Protein AF-A0A1L2M081-F1 (afdb_monomer)

Solvent-accessible surface area (backbone atoms only — not comparable to full-atom values): 3888 Å² total; per-residue (Å²): 135,90,47,81,44,56,72,64,75,62,90,46,62,70,54,31,54,68,71,38,86,70,26,18,26,50,71,46,86,84,44,54,92,88,62,69,47,28,24,44,58,72,55,38,50,72,63,63,34,50,76,90,33,50,52,64,83,75,92,76,88,130

InterPro domains:
  IPR015812 Integrin beta subunit [PR01186] (10-26)
  IPR015812 Integrin beta subunit [PR01186] (38-57)
  IPR015812 Integrin beta subunit [PTHR10082] (2-61)
  IPR016201 PSI domain [SM00423] (4-50)
  IPR033760 Integrin beta N-terminal [PF17205] (3-49)

Sequence (62 aa):
ESNICTTRGVNSCQQCLAVSPVCAWCSDEALPQGSPRCNLRENLLKDSCAPESIEFPVSEAQ

Nearest PDB structures (foldseek):
  3fcu-assembly2_D  TM=9.868E-01  e=4.385E-09  Homo sapiens
  3fcs-assembly1_B  TM=9.845E-01  e=1.416E-08  Homo sapiens
  1tye-assembly2_D  TM=9.665E-01  e=2.295E-08  Homo sapiens
  8xfo-assembly1_B  TM=9.969E-01  e=4.902E-08  Homo sapiens
  6bxb-assembly1_A  TM=9.359E-01  e=2.000E-08  Homo sapiens

Foldseek 3Di:
DDDQLQPPPDDDQVSSCVSDLQWKAAPDPPQDPPDDRIDGLVVCVVSVRDNVRIGRDDDDDD

pLDDT: mean 94.41, std 5.39, range [69.69, 98.44]

Structure (mmCIF, N/CA/C/O backbone):
data_AF-A0A1L2M081-F1
#
_entry.id   AF-A0A1L2M081-F1
#
loop_
_atom_site.group_PDB
_atom_site.id
_atom_site.type_symbol
_atom_site.label_atom_id
_atom_site.label_alt_id
_atom_site.label_comp_id
_atom_site.label_asym_id
_atom_site.label_entity_id
_atom_site.label_seq_id
_atom_site.pdbx_PDB_ins_code
_atom_site.Cartn_x
_atom_site.Cartn_y
_atom_site.Cartn_z
_atom_site.occupancy
_atom_site.B_iso_or_equiv
_atom_site.auth_seq_id
_atom_site.auth_comp_id
_atom_site.auth_asym_id
_atom_site.auth_atom_id
_atom_site.pdbx_PDB_model_num
ATOM 1 N N . GLU A 1 1 ? -6.787 6.823 -9.713 1.00 70.38 1 GLU A N 1
ATOM 2 C CA . GLU A 1 1 ? -7.911 7.558 -9.088 1.00 70.38 1 GLU A CA 1
ATOM 3 C C . GLU A 1 1 ? -7.500 8.086 -7.725 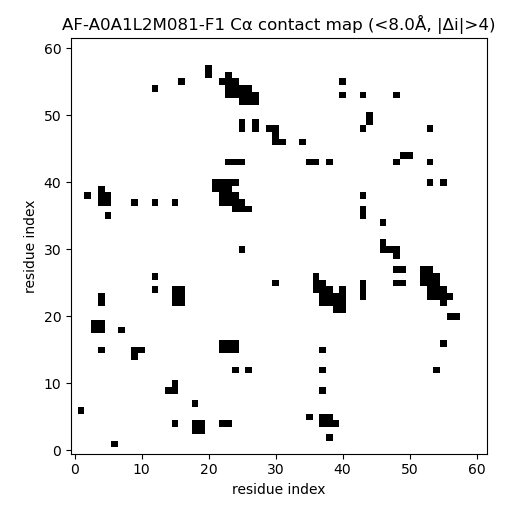1.00 70.38 1 GLU A C 1
ATOM 5 O O . GLU A 1 1 ? -6.638 7.487 -7.093 1.00 70.38 1 GLU A O 1
ATOM 10 N N . SER A 1 2 ? -8.092 9.199 -7.292 1.00 88.75 2 SER A N 1
ATOM 11 C CA . SER A 1 2 ? -7.811 9.803 -5.987 1.00 88.75 2 SER A CA 1
ATOM 12 C C . SER A 1 2 ? -8.693 9.184 -4.900 1.00 88.75 2 SER A C 1
ATOM 14 O O . SER 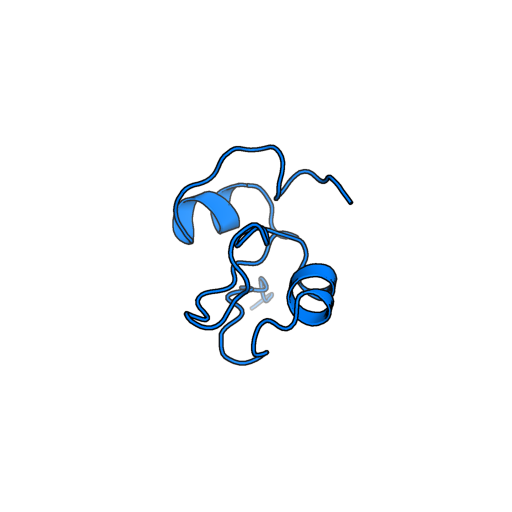A 1 2 ? -9.881 8.970 -5.129 1.00 88.75 2 SER A O 1
ATOM 16 N N . ASN A 1 3 ? -8.139 8.900 -3.722 1.00 95.31 3 ASN A N 1
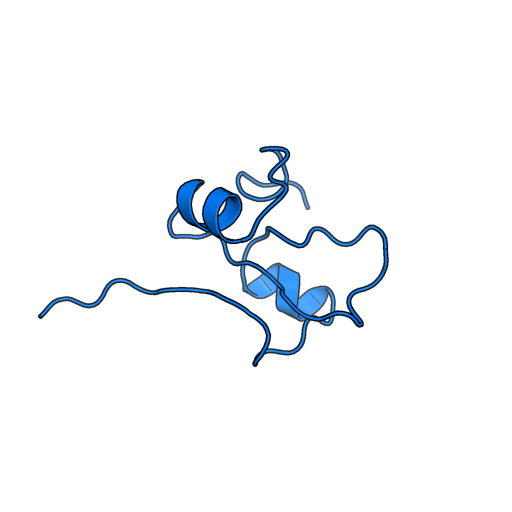ATOM 17 C CA . ASN A 1 3 ? -8.880 8.383 -2.570 1.00 95.31 3 ASN A CA 1
ATOM 18 C C . ASN A 1 3 ? -8.283 8.885 -1.242 1.00 95.31 3 ASN A C 1
ATOM 20 O O . ASN A 1 3 ? -7.334 9.674 -1.212 1.00 95.31 3 ASN A O 1
ATOM 24 N N . ILE A 1 4 ? -8.851 8.436 -0.121 1.00 96.25 4 ILE A N 1
ATOM 25 C CA . ILE A 1 4 ? -8.406 8.841 1.218 1.00 96.25 4 ILE A CA 1
ATOM 26 C C . ILE A 1 4 ? -6.942 8.468 1.503 1.00 96.25 4 ILE A C 1
ATOM 28 O O . ILE A 1 4 ? -6.285 9.192 2.235 1.00 96.25 4 ILE A O 1
ATOM 32 N N . CYS A 1 5 ? -6.400 7.410 0.901 1.00 97.06 5 CYS A N 1
ATOM 33 C CA . CYS A 1 5 ? -5.013 6.987 1.094 1.00 97.06 5 CYS A CA 1
ATOM 34 C C . CYS A 1 5 ? -4.031 7.886 0.319 1.00 97.06 5 CYS A C 1
ATOM 36 O O . CYS A 1 5 ? -2.987 8.265 0.845 1.00 97.06 5 CYS A O 1
ATOM 38 N N . THR A 1 6 ? -4.393 8.307 -0.902 1.00 96.00 6 THR A N 1
ATOM 39 C CA . THR A 1 6 ? -3.517 9.112 -1.777 1.00 96.00 6 THR A CA 1
ATOM 40 C C . THR A 1 6 ? -3.557 10.615 -1.481 1.00 96.00 6 THR A C 1
ATOM 42 O O . THR A 1 6 ? -2.607 11.329 -1.782 1.00 96.00 6 THR A O 1
ATOM 45 N N . THR A 1 7 ? -4.648 11.129 -0.902 1.00 94.62 7 THR A N 1
ATOM 46 C CA . THR A 1 7 ? -4.860 12.580 -0.685 1.00 94.62 7 THR A CA 1
ATOM 47 C C . THR A 1 7 ? -4.286 13.124 0.623 1.00 94.62 7 THR A C 1
ATOM 49 O O . THR A 1 7 ? -4.302 14.334 0.840 1.00 94.62 7 THR A O 1
ATOM 52 N N . ARG A 1 8 ? -3.771 12.261 1.507 1.00 92.25 8 ARG A N 1
ATOM 53 C CA . ARG A 1 8 ? -3.314 12.645 2.856 1.00 92.25 8 ARG A CA 1
ATOM 54 C C . ARG A 1 8 ? -1.839 13.038 2.945 1.00 92.25 8 ARG A C 1
ATOM 56 O O . ARG A 1 8 ? -1.391 13.389 4.030 1.00 92.25 8 ARG A O 1
ATOM 63 N N . GLY A 1 9 ? -1.101 13.004 1.832 1.00 90.00 9 GLY A N 1
ATOM 64 C CA . GLY A 1 9 ? 0.293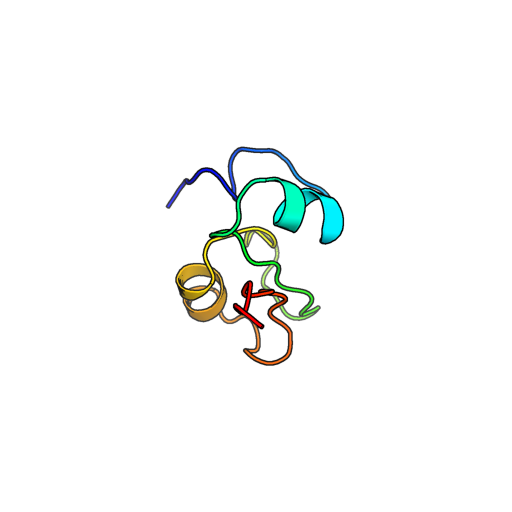 13.466 1.778 1.00 90.00 9 GLY A CA 1
ATOM 65 C C . GLY A 1 9 ? 1.235 12.702 2.713 1.00 90.00 9 GLY A C 1
ATOM 66 O O . GLY A 1 9 ? 2.142 13.295 3.292 1.00 90.00 9 GLY A O 1
ATOM 67 N N . VAL A 1 10 ? 0.985 11.405 2.913 1.00 95.25 10 VAL A N 1
ATOM 68 C CA . VAL A 1 10 ? 1.791 10.559 3.802 1.00 95.25 10 VAL A CA 1
ATOM 69 C C . VAL A 1 10 ? 3.179 10.304 3.213 1.00 95.25 10 VAL A C 1
ATOM 71 O O . VAL A 1 10 ? 3.320 10.120 2.006 1.00 95.25 10 VAL A O 1
ATOM 74 N N . ASN A 1 11 ? 4.200 10.257 4.071 1.00 92.81 11 ASN A N 1
ATOM 75 C CA . ASN A 1 11 ? 5.598 10.057 3.665 1.00 92.81 11 ASN A CA 1
ATOM 76 C C . ASN A 1 11 ? 6.217 8.781 4.257 1.00 92.81 11 ASN A C 1
ATOM 78 O O . ASN A 1 11 ? 7.404 8.527 4.069 1.00 92.81 11 ASN A O 1
ATOM 82 N N . SER A 1 12 ? 5.440 7.973 4.985 1.00 97.00 12 SER A N 1
ATOM 83 C CA . SER A 1 12 ? 5.907 6.708 5.554 1.00 97.00 12 SER A CA 1
ATOM 84 C C . SER A 1 12 ? 4.812 5.644 5.597 1.00 97.00 12 SER A C 1
ATOM 86 O O . SER A 1 12 ? 3.619 5.960 5.635 1.00 97.00 12 SER A O 1
ATOM 88 N N . CYS A 1 13 ? 5.235 4.377 5.656 1.00 98.00 13 CYS A N 1
ATOM 89 C CA . CYS A 1 13 ? 4.340 3.227 5.800 1.00 98.00 13 CYS A CA 1
ATOM 90 C C . CYS A 1 13 ? 3.429 3.374 7.030 1.00 98.00 13 CYS A C 1
ATOM 92 O O . CYS A 1 13 ? 2.209 3.318 6.910 1.00 98.00 13 CYS A O 1
ATOM 94 N N . GLN A 1 14 ? 4.000 3.692 8.197 1.00 97.94 14 GLN A N 1
ATOM 95 C CA . GLN A 1 14 ? 3.228 3.883 9.428 1.00 97.94 14 GLN A CA 1
ATOM 96 C C . GLN A 1 14 ? 2.170 4.989 9.291 1.00 97.94 14 GLN A C 1
ATOM 98 O O . GLN A 1 14 ? 1.045 4.821 9.756 1.00 97.94 14 GLN A O 1
ATOM 103 N N . GLN A 1 15 ? 2.505 6.111 8.643 1.00 97.88 15 GLN A N 1
ATOM 104 C CA . GLN A 1 15 ? 1.532 7.176 8.400 1.00 97.88 15 GLN A CA 1
ATOM 105 C C . GLN A 1 15 ? 0.405 6.703 7.481 1.00 97.88 15 GLN A C 1
ATOM 107 O O . GLN A 1 15 ? -0.748 7.003 7.762 1.00 97.88 15 GLN A O 1
ATOM 112 N N . CYS A 1 16 ? 0.721 5.948 6.426 1.00 98.25 16 CYS A N 1
ATOM 113 C CA . CYS A 1 16 ? -0.273 5.389 5.512 1.00 98.25 16 CYS A CA 1
ATOM 114 C C . CYS A 1 16 ? -1.269 4.465 6.221 1.00 98.25 16 CYS A C 1
ATOM 116 O O . CYS A 1 16 ? -2.478 4.657 6.107 1.00 98.25 16 CYS A O 1
ATOM 118 N N . LEU A 1 17 ? -0.766 3.504 6.999 1.00 98.06 17 LEU A N 1
ATOM 119 C CA . LEU A 1 17 ? -1.603 2.531 7.706 1.00 98.06 17 LEU A CA 1
ATOM 120 C C . LEU A 1 17 ? -2.46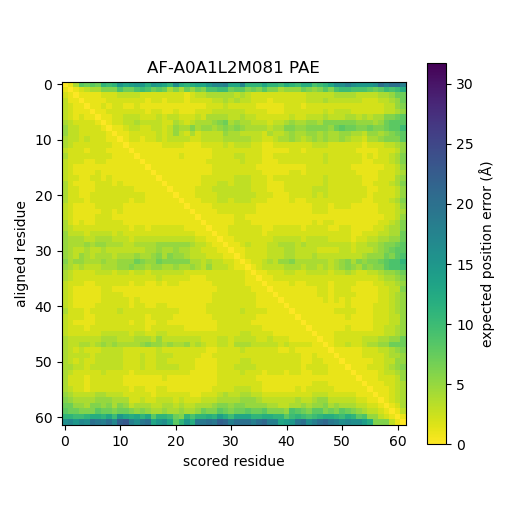4 3.187 8.799 1.00 98.06 17 LEU A C 1
ATOM 122 O O . LEU A 1 17 ? -3.549 2.704 9.110 1.00 98.06 17 LEU A O 1
ATOM 126 N N . ALA A 1 18 ? -2.025 4.328 9.340 1.00 97.38 18 ALA A N 1
ATOM 127 C CA . ALA A 1 18 ? -2.807 5.125 10.283 1.00 97.38 18 ALA A CA 1
ATOM 128 C C . ALA A 1 18 ? -3.931 5.953 9.626 1.00 97.38 18 ALA A C 1
ATOM 130 O O . ALA A 1 18 ? -4.793 6.467 10.338 1.00 97.38 18 ALA A O 1
ATOM 131 N N . VAL A 1 19 ? -3.947 6.113 8.293 1.00 97.38 19 VAL A N 1
ATOM 132 C CA . VAL A 1 19 ? -4.990 6.890 7.598 1.00 97.38 19 VAL A CA 1
ATOM 133 C C . VAL A 1 19 ? -6.350 6.203 7.680 1.00 97.38 19 VAL A C 1
ATOM 135 O O . VAL A 1 19 ? -7.351 6.861 7.968 1.00 97.38 19 VAL A O 1
ATOM 138 N N . SER A 1 20 ? -6.406 4.912 7.350 1.00 96.75 20 SER A N 1
ATOM 139 C CA . SER A 1 20 ? -7.636 4.119 7.325 1.00 96.75 20 SER A CA 1
ATOM 140 C C . SER A 1 20 ? -7.308 2.626 7.193 1.00 96.75 20 SER A C 1
ATOM 142 O O . SER A 1 20 ? -6.365 2.301 6.471 1.00 96.75 20 SER A O 1
ATOM 144 N N . PRO A 1 21 ? -8.113 1.708 7.766 1.00 96.50 21 PRO A N 1
ATOM 145 C CA . PRO A 1 21 ? -7.922 0.258 7.621 1.00 96.50 21 PRO A CA 1
ATOM 146 C C . PRO A 1 21 ? -7.982 -0.267 6.178 1.00 96.50 21 PRO A C 1
ATOM 148 O O . PRO A 1 21 ? -7.575 -1.391 5.918 1.00 96.50 21 PRO A O 1
ATOM 151 N N . VAL A 1 22 ? -8.514 0.519 5.235 1.00 97.06 22 VAL A N 1
ATOM 152 C CA . VAL A 1 22 ? -8.560 0.146 3.807 1.00 97.06 22 VAL A CA 1
ATOM 153 C C . VAL A 1 22 ? -7.289 0.533 3.044 1.00 97.06 22 VAL A C 1
ATOM 155 O O . VAL A 1 22 ? -7.146 0.175 1.877 1.00 97.06 22 VAL A O 1
ATOM 158 N N . CYS A 1 23 ? -6.387 1.297 3.666 1.00 97.94 23 CYS A N 1
ATOM 159 C CA . CYS A 1 23 ? -5.150 1.734 3.036 1.00 97.94 23 CYS A CA 1
ATOM 160 C C . CYS A 1 23 ? -4.059 0.674 3.168 1.00 97.94 23 CYS A C 1
ATOM 162 O O . CYS A 1 23 ? -3.883 0.063 4.218 1.00 97.94 23 CYS A O 1
ATOM 164 N N . ALA A 1 24 ? -3.300 0.511 2.092 1.00 98.19 24 ALA A N 1
ATOM 165 C CA . ALA A 1 24 ? -2.134 -0.346 2.000 1.00 98.19 24 ALA A CA 1
ATOM 166 C C . ALA A 1 24 ? -0.912 0.483 1.587 1.00 98.19 24 ALA A C 1
ATOM 168 O O . ALA A 1 24 ? -1.044 1.567 1.003 1.00 98.19 24 ALA A O 1
ATOM 169 N N . TRP A 1 25 ? 0.279 -0.041 1.862 1.00 98.44 25 TRP A N 1
ATOM 170 C CA . TRP A 1 25 ? 1.540 0.595 1.494 1.00 98.44 25 TRP A CA 1
ATOM 171 C C . TRP A 1 25 ? 2.404 -0.315 0.621 1.00 98.44 25 TRP A C 1
ATOM 173 O O . TRP A 1 25 ? 2.593 -1.478 0.951 1.00 98.44 25 TRP A O 1
ATOM 183 N N . CYS A 1 26 ? 2.973 0.224 -0.458 1.00 98.06 26 CYS A N 1
ATOM 184 C CA . CYS A 1 26 ? 3.944 -0.474 -1.300 1.00 98.06 26 CYS A CA 1
ATOM 185 C C . CYS A 1 26 ? 5.388 -0.114 -0.912 1.00 98.06 26 CYS A C 1
ATOM 187 O O . CYS A 1 26 ? 5.818 1.039 -1.068 1.00 98.06 26 CYS A O 1
ATOM 189 N N . SER A 1 27 ? 6.154 -1.101 -0.442 1.00 97.00 27 SER A N 1
ATOM 190 C CA . SER A 1 27 ? 7.581 -0.978 -0.107 1.00 97.00 27 SER A CA 1
ATOM 191 C C . SER A 1 27 ? 8.523 -1.301 -1.273 1.00 97.00 27 SER A C 1
ATOM 193 O O . SER A 1 27 ? 9.726 -1.106 -1.134 1.00 97.00 27 SER A O 1
ATOM 195 N N . ASP A 1 28 ? 7.990 -1.705 -2.430 1.00 96.69 28 ASP A N 1
ATOM 196 C CA . ASP A 1 28 ? 8.781 -2.072 -3.608 1.00 96.69 28 ASP A CA 1
ATOM 197 C C . ASP A 1 28 ? 9.619 -0.884 -4.120 1.00 96.69 28 ASP A C 1
ATOM 199 O O . ASP A 1 28 ? 9.109 0.220 -4.362 1.00 96.69 28 ASP A O 1
ATOM 203 N N . GLU A 1 29 ? 10.925 -1.090 -4.269 1.00 93.44 29 GLU A N 1
ATOM 204 C CA . GLU A 1 29 ? 11.856 -0.090 -4.798 1.00 93.44 29 GLU A CA 1
ATOM 205 C C . GLU A 1 29 ? 11.712 0.089 -6.316 1.00 93.44 29 GLU A C 1
ATOM 207 O O . GLU A 1 29 ? 12.008 1.170 -6.825 1.00 93.44 29 GLU A O 1
ATOM 212 N N . ALA A 1 30 ? 11.195 -0.919 -7.027 1.00 92.69 30 ALA A N 1
ATOM 213 C CA . ALA A 1 30 ? 10.956 -0.880 -8.468 1.00 92.69 30 ALA A CA 1
ATOM 214 C C . ALA A 1 30 ? 9.659 -0.146 -8.857 1.00 92.69 30 ALA A C 1
ATOM 216 O O . ALA A 1 30 ? 9.392 0.037 -10.048 1.00 92.69 30 ALA A O 1
ATOM 217 N N . LEU A 1 31 ? 8.857 0.296 -7.878 1.00 91.88 31 LEU A N 1
ATOM 218 C CA . LEU A 1 31 ? 7.611 1.015 -8.135 1.00 91.88 31 LEU A CA 1
ATOM 219 C C . LEU A 1 31 ? 7.880 2.289 -8.969 1.00 91.88 31 LEU A C 1
ATOM 221 O O . LEU A 1 31 ? 8.717 3.108 -8.569 1.00 91.88 31 LEU A O 1
ATOM 225 N N . PRO A 1 32 ? 7.163 2.515 -10.090 1.00 90.81 32 PRO A N 1
ATOM 226 C CA . PRO A 1 32 ? 7.425 3.653 -10.965 1.00 90.81 32 PRO A CA 1
ATOM 227 C C . PRO A 1 32 ? 7.322 4.994 -10.236 1.00 90.81 32 PRO A C 1
ATOM 229 O O . PRO A 1 32 ? 6.359 5.250 -9.504 1.00 90.81 32 PRO A O 1
ATOM 232 N N . GLN A 1 33 ? 8.287 5.883 -10.486 1.00 86.25 33 GLN A N 1
ATOM 233 C CA . GLN A 1 33 ? 8.296 7.230 -9.922 1.00 86.25 33 GLN A CA 1
ATOM 234 C C . GLN A 1 33 ? 7.016 7.984 -10.322 1.00 86.25 33 GLN A C 1
ATOM 236 O O . GLN A 1 33 ? 6.689 8.095 -11.500 1.00 86.25 33 GLN A O 1
ATOM 241 N N . GLY A 1 34 ? 6.290 8.502 -9.328 1.00 86.75 34 GLY A N 1
ATOM 242 C CA . GLY A 1 34 ? 4.985 9.149 -9.514 1.00 86.75 34 GLY A CA 1
ATOM 243 C C . GLY A 1 34 ? 3.789 8.273 -9.129 1.00 86.75 34 GLY A C 1
ATOM 244 O O . GLY A 1 34 ? 2.705 8.812 -8.907 1.00 86.75 34 GLY A O 1
ATOM 245 N N . SER A 1 35 ? 3.983 6.962 -8.961 1.00 92.19 35 SER A N 1
ATOM 246 C CA . SER A 1 35 ? 2.956 6.082 -8.395 1.00 92.19 35 SER A CA 1
ATOM 247 C C . SER A 1 35 ? 2.849 6.308 -6.882 1.00 92.19 35 SER A C 1
ATOM 249 O O . SER A 1 35 ? 3.874 6.371 -6.192 1.00 92.19 35 SER A O 1
ATOM 251 N N . PRO A 1 36 ? 1.636 6.447 -6.324 1.00 94.19 36 PRO A N 1
ATOM 252 C CA . PRO A 1 36 ? 1.472 6.649 -4.893 1.00 94.19 36 PRO A CA 1
ATOM 253 C C . PRO A 1 36 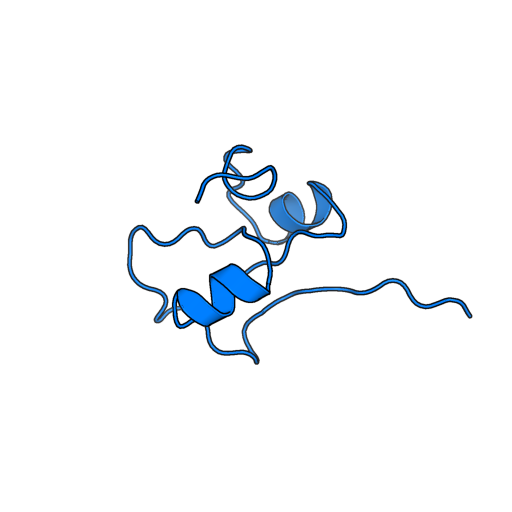? 1.823 5.369 -4.126 1.00 94.19 36 PRO A C 1
ATOM 255 O O . PRO A 1 36 ? 1.213 4.325 -4.334 1.00 94.19 36 PRO A O 1
ATOM 258 N N . ARG A 1 37 ? 2.755 5.464 -3.171 1.00 96.38 37 ARG A N 1
ATOM 259 C CA . ARG A 1 37 ? 3.095 4.335 -2.285 1.00 96.38 37 ARG A CA 1
ATOM 260 C C . ARG A 1 37 ? 1.988 3.995 -1.291 1.00 96.38 37 ARG A C 1
ATOM 262 O O . ARG A 1 37 ? 1.906 2.851 -0.869 1.00 96.38 37 ARG A O 1
ATOM 269 N N . CYS A 1 38 ? 1.143 4.964 -0.934 1.00 97.88 38 CYS A N 1
ATOM 270 C CA . CYS A 1 38 ? -0.041 4.754 -0.104 1.00 97.88 38 CYS A CA 1
ATOM 271 C C . CYS A 1 38 ? -1.305 4.801 -0.960 1.00 97.88 38 CYS A C 1
ATOM 273 O O . CYS A 1 38 ? -1.647 5.852 -1.507 1.00 97.88 38 CYS A O 1
ATOM 275 N N . ASN A 1 39 ? -2.001 3.675 -1.083 1.00 97.62 39 ASN A N 1
ATOM 276 C CA . ASN A 1 39 ? -3.204 3.555 -1.905 1.00 97.62 39 ASN A CA 1
ATOM 277 C C . ASN A 1 39 ? -4.073 2.384 -1.406 1.00 97.62 39 ASN A C 1
ATOM 279 O O . ASN A 1 39 ? -3.730 1.716 -0.436 1.00 97.62 39 ASN A O 1
ATOM 283 N N . LEU A 1 40 ? -5.200 2.118 -2.062 1.00 97.62 40 LEU A N 1
ATOM 284 C CA . LEU A 1 40 ? -5.926 0.857 -1.894 1.00 97.62 40 LEU A CA 1
ATOM 285 C C . LEU A 1 40 ? -5.079 -0.304 -2.432 1.00 97.62 40 LEU A C 1
ATOM 287 O O . LEU A 1 40 ? -4.399 -0.146 -3.451 1.00 97.62 40 LEU A O 1
ATOM 291 N N . ARG A 1 41 ? -5.156 -1.476 -1.791 1.00 96.94 41 ARG A N 1
ATOM 292 C CA . ARG A 1 41 ? -4.383 -2.670 -2.175 1.00 96.94 41 ARG A CA 1
ATOM 293 C C . ARG A 1 41 ? -4.554 -3.029 -3.651 1.00 96.94 41 ARG A C 1
ATOM 295 O O . ARG A 1 41 ? -3.576 -3.320 -4.333 1.00 96.94 41 ARG A O 1
ATOM 302 N N . GLU A 1 42 ? -5.777 -2.966 -4.170 1.00 96.81 42 GLU A N 1
ATOM 303 C CA . GLU A 1 42 ? -6.074 -3.303 -5.565 1.00 96.81 42 GLU A CA 1
ATOM 304 C C . GLU A 1 42 ? -5.430 -2.316 -6.542 1.00 96.81 42 GLU A C 1
ATOM 306 O O . GLU A 1 42 ? -5.060 -2.695 -7.650 1.00 96.81 42 GLU A O 1
ATOM 311 N N . ASN A 1 43 ? -5.289 -1.050 -6.142 1.00 96.50 43 ASN A N 1
ATOM 312 C CA . ASN A 1 43 ? -4.644 -0.037 -6.966 1.00 96.50 43 ASN A CA 1
ATOM 313 C C . ASN A 1 43 ? -3.123 -0.210 -6.968 1.00 96.50 43 ASN A C 1
ATOM 315 O O . ASN A 1 43 ? -2.525 -0.106 -8.029 1.00 96.50 43 ASN A O 1
ATOM 319 N N . LEU A 1 44 ? -2.512 -0.561 -5.830 1.00 96.56 44 LEU A N 1
ATOM 320 C CA . LEU A 1 44 ? -1.075 -0.866 -5.778 1.00 96.56 44 LEU A CA 1
ATOM 321 C C . LEU A 1 44 ? -0.710 -2.038 -6.697 1.00 96.56 44 LEU A C 1
ATOM 323 O O . LEU A 1 44 ? 0.290 -1.978 -7.405 1.00 96.56 44 LEU A O 1
ATOM 327 N N . LEU A 1 45 ? -1.553 -3.074 -6.741 1.00 95.62 45 LEU A N 1
ATOM 328 C CA . LEU A 1 45 ? -1.373 -4.205 -7.655 1.00 95.62 45 LEU A CA 1
ATOM 329 C C . LEU A 1 45 ? -1.492 -3.787 -9.130 1.00 95.62 45 LEU A C 1
ATOM 331 O O . LEU A 1 45 ? -0.732 -4.264 -9.968 1.00 95.62 45 LEU A O 1
ATOM 335 N N . LYS A 1 46 ? -2.420 -2.877 -9.459 1.00 94.69 46 LYS A N 1
ATOM 336 C CA . LYS A 1 46 ? -2.541 -2.310 -10.817 1.00 94.69 46 LYS A CA 1
ATOM 337 C C . LYS A 1 46 ? -1.328 -1.460 -11.196 1.00 94.69 46 LYS A C 1
ATOM 339 O O . LYS A 1 46 ? -0.906 -1.499 -12.348 1.00 94.69 46 LYS A O 1
ATOM 344 N N . ASP A 1 47 ? -0.744 -0.763 -10.225 1.00 91.88 47 ASP A N 1
ATOM 345 C CA . ASP A 1 47 ? 0.461 0.056 -10.385 1.00 91.88 47 ASP A CA 1
ATOM 346 C C . ASP A 1 47 ? 1.755 -0.792 -10.380 1.00 91.88 47 ASP A C 1
ATOM 348 O O . ASP A 1 47 ? 2.858 -0.255 -10.301 1.00 91.88 47 ASP A O 1
ATOM 352 N N . SER A 1 48 ? 1.626 -2.120 -10.519 1.00 92.19 48 SER A N 1
ATOM 353 C CA . SER A 1 48 ? 2.729 -3.089 -10.591 1.00 92.19 48 SER A CA 1
ATOM 354 C C . SER A 1 48 ? 3.589 -3.173 -9.326 1.00 92.19 48 SER A C 1
ATOM 356 O O . SER A 1 48 ? 4.756 -3.539 -9.408 1.00 92.19 48 SER A O 1
ATOM 358 N N . CYS A 1 49 ? 3.019 -2.876 -8.153 1.00 96.56 49 CYS A N 1
ATOM 359 C CA . CYS A 1 49 ? 3.661 -3.211 -6.885 1.00 96.56 49 CYS A CA 1
ATOM 360 C C . CYS A 1 49 ? 3.693 -4.732 -6.691 1.00 96.56 49 CYS A C 1
ATOM 362 O O . CYS A 1 49 ? 2.651 -5.391 -6.812 1.00 96.56 49 CYS A O 1
ATOM 364 N N . ALA A 1 50 ? 4.857 -5.280 -6.339 1.00 96.12 50 ALA A N 1
ATOM 365 C CA . ALA A 1 50 ? 4.993 -6.688 -5.995 1.00 96.12 50 ALA A CA 1
ATOM 366 C C . ALA A 1 50 ? 4.062 -7.068 -4.816 1.00 96.12 50 ALA A C 1
ATOM 368 O O . ALA A 1 50 ? 4.081 -6.383 -3.788 1.00 96.12 50 ALA A O 1
ATOM 369 N N . PRO A 1 51 ? 3.231 -8.128 -4.922 1.00 95.88 51 PRO A N 1
ATOM 370 C CA . PRO A 1 51 ? 2.287 -8.514 -3.867 1.00 95.88 51 PRO A CA 1
ATOM 371 C C . PRO A 1 51 ? 2.929 -8.741 -2.492 1.00 95.88 51 PRO A C 1
ATOM 373 O O . PRO A 1 51 ? 2.315 -8.440 -1.472 1.00 95.88 51 PRO A O 1
ATOM 376 N N . GLU A 1 52 ? 4.155 -9.257 -2.470 1.00 96.81 52 GLU A N 1
ATOM 377 C CA . GLU A 1 52 ? 4.983 -9.487 -1.285 1.00 96.81 52 GLU A CA 1
ATOM 378 C C . GLU A 1 52 ? 5.532 -8.199 -0.658 1.00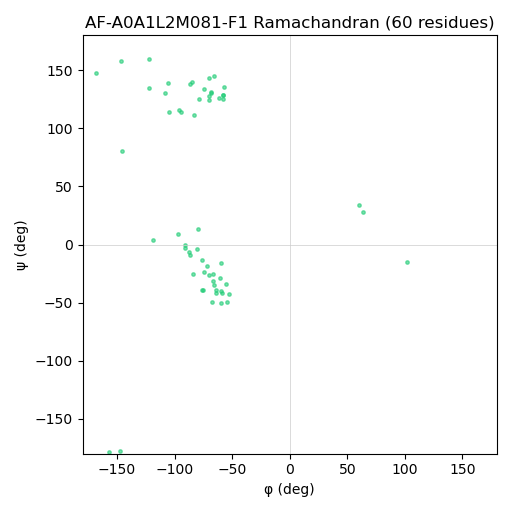 96.81 52 GLU A C 1
ATOM 380 O O . GLU A 1 52 ? 5.926 -8.202 0.504 1.00 96.81 52 GLU A O 1
ATOM 385 N N . SER A 1 53 ? 5.543 -7.098 -1.409 1.00 97.81 53 SER A N 1
ATOM 386 C CA . SER A 1 53 ? 5.953 -5.769 -0.950 1.00 97.81 53 SER A CA 1
ATOM 387 C C . SER A 1 53 ? 4.764 -4.892 -0.547 1.00 97.81 53 SER A C 1
ATOM 389 O O . SER A 1 53 ? 4.929 -3.691 -0.317 1.00 97.81 53 SER A O 1
ATOM 391 N N . ILE A 1 54 ? 3.553 -5.456 -0.480 1.00 98.12 54 ILE A N 1
ATOM 392 C CA . ILE A 1 54 ? 2.361 -4.745 -0.015 1.00 98.12 54 ILE A CA 1
ATOM 393 C C . ILE A 1 54 ? 2.149 -5.004 1.476 1.00 98.12 54 ILE A C 1
ATOM 395 O O . ILE A 1 54 ? 1.761 -6.094 1.891 1.00 98.12 54 ILE A O 1
ATOM 399 N N . GLU A 1 55 ? 2.293 -3.948 2.268 1.00 98.44 55 GLU A N 1
ATOM 400 C CA . GLU A 1 55 ? 1.909 -3.915 3.674 1.00 98.44 55 GLU A CA 1
ATOM 401 C C . GLU A 1 55 ? 0.409 -3.619 3.784 1.00 98.44 55 GLU A C 1
ATOM 403 O O . GLU A 1 55 ? -0.050 -2.517 3.461 1.00 98.44 55 GLU A O 1
ATOM 408 N N . PHE A 1 56 ? -0.368 -4.610 4.223 1.00 97.81 56 PHE A N 1
ATOM 409 C CA . PHE A 1 56 ? -1.816 -4.491 4.401 1.00 97.81 56 PHE A CA 1
ATOM 410 C C . PHE A 1 56 ? -2.298 -5.325 5.602 1.00 97.81 56 PHE A C 1
ATOM 412 O O . PHE A 1 56 ? -2.768 -6.452 5.424 1.00 97.81 56 PHE A O 1
ATOM 419 N N . PRO A 1 57 ? -2.148 -4.812 6.837 1.00 96.44 57 PRO A N 1
ATOM 420 C CA . PRO A 1 57 ? -2.580 -5.520 8.033 1.00 96.44 57 PRO A CA 1
ATOM 421 C C . PRO A 1 57 ? -4.108 -5.616 8.083 1.00 96.44 57 PRO A C 1
ATOM 423 O O . PRO A 1 57 ? -4.811 -4.612 7.966 1.00 96.44 57 PRO A O 1
ATOM 426 N N . VAL A 1 58 ? -4.619 -6.825 8.312 1.00 93.56 58 VAL A N 1
ATOM 427 C CA . VAL A 1 58 ? -6.050 -7.092 8.495 1.00 93.56 58 VAL A CA 1
ATOM 428 C C . VAL A 1 58 ? -6.287 -7.433 9.959 1.00 93.56 58 VAL A C 1
ATOM 430 O O . VAL A 1 58 ? -5.577 -8.252 10.536 1.00 93.56 58 VAL A O 1
ATOM 433 N N . SER A 1 59 ? -7.265 -6.780 10.585 1.00 91.44 59 SER A N 1
ATOM 434 C CA . SER A 1 5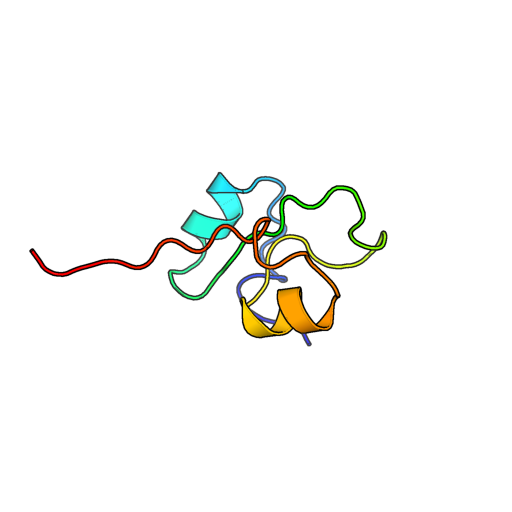9 ? -7.660 -7.119 11.951 1.00 91.44 59 SER A CA 1
ATOM 435 C C . SER A 1 59 ? -8.366 -8.472 11.969 1.00 91.44 59 SER A C 1
ATOM 437 O O . SER A 1 59 ? -9.340 -8.674 11.246 1.00 91.44 59 SER A O 1
ATOM 439 N N . GLU A 1 60 ? -7.903 -9.373 12.827 1.00 91.31 60 GLU A N 1
ATOM 440 C CA . GLU A 1 60 ? -8.522 -10.676 13.061 1.00 91.31 60 GLU A CA 1
ATOM 441 C C . GLU A 1 60 ? -9.243 -10.664 14.414 1.00 91.31 60 GLU A C 1
ATOM 443 O O . GLU A 1 60 ? -8.747 -10.096 15.390 1.00 91.31 60 GLU A O 1
ATOM 448 N N . ALA A 1 61 ? -10.435 -11.262 14.471 1.00 87.44 61 ALA A N 1
ATOM 449 C CA . ALA A 1 61 ? -11.097 -11.530 15.742 1.00 87.44 61 ALA A CA 1
ATOM 450 C C . ALA A 1 61 ? -10.452 -12.774 16.370 1.00 87.44 61 ALA A C 1
ATOM 452 O O . ALA A 1 61 ? -10.363 -13.808 15.707 1.00 87.44 61 ALA A O 1
ATOM 453 N N . GLN A 1 62 ? -9.982 -12.639 17.612 1.00 69.69 62 GLN A N 1
ATOM 454 C CA . GLN A 1 62 ? -9.430 -13.739 18.411 1.00 69.69 62 GLN A CA 1
ATOM 455 C C . GLN A 1 62 ? -10.522 -14.680 18.919 1.00 69.69 62 GLN A C 1
ATOM 457 O O . GLN A 1 62 ? -11.618 -14.178 19.263 1.00 69.69 62 GLN A O 1
#

Radius of gyratio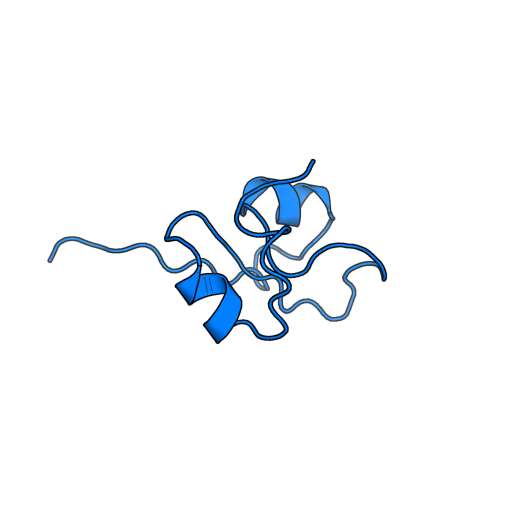n: 11.03 Å; Cα contacts (8 Å, |Δi|>4): 91; chains: 1; bounding box: 23×27×29 Å

Organism: Myodes glareolus (NCBI:txid447135)

Secondary structure (DSSP, 8-state):
---TTTTT---SHHHHHTT-TTEEEE--TTSPTTS-SEEEHHHHHHTT--GGGEE-------

Mean predicted aligned error: 2.93 Å